Protein AF-A0A0N0M7I4-F1 (afdb_monomer)

pLDDT: mean 93.53, std 8.29, range [45.69, 98.62]

Radius of gyration: 24.54 Å; Cα contacts (8 Å, |Δi|>4): 159; chains: 1; bounding box: 54×62×68 Å

Secondary structure (DSSP, 8-state):
--PPP--EEEPTTS-EEEPPHHHHHHHHHHHHHHHHHHHHH--SHHHHHHHHHHHHHHHHHTT-EEGGGS-SSS--EEEEETT--S-EEEEEESSTTT-EEEEEETTEEEEE-EEEEE--HHHHHHHHHHHHHHHHHHHHSPPPPPPP----

Sequence (152 aa):
MTGEFSGLARLADGSRVALTADEAKALWDACEASSAKLAADMPTEGDALRELGRAYERLRQLGWSDAIYCPKDGSEFDAIEAGSTGIHRCQYEGDWPNGRWWIADAGDLWPSRPILYRLDPEAEAARKQKMAEAIERFNASPPSPPQKDEGR

Nearest PDB structures (foldseek):
  3ntk-assembly2_B  TM=4.823E-01  e=2.563E-01  Drosophila melanogaster
  6pi7-assembly2_D  TM=4.891E-01  e=4.284E-01  Homo sapiens
  6kco-assembly4_H  TM=4.666E-01  e=7.160E-01  Drosophila melanogaster
  3mp8-assembly1_A  TM=4.929E-01  e=2.000E+00  Escherichia coli K-12
  4bhm-assembly1_D  TM=2.976E-01  e=9.882E+00  Pyricularia oryzae

Solvent-accessible surface area (backbone atoms only — not comparable to full-atom values): 8919 Å² total; per-residue (Å²): 136,92,73,84,46,65,49,71,46,74,48,97,89,68,50,77,46,77,40,50,47,67,57,29,40,53,55,49,52,50,52,51,50,50,53,52,45,50,47,68,78,32,75,42,73,70,47,45,51,50,54,51,48,52,52,52,53,53,41,39,76,73,62,38,42,57,32,90,73,48,61,65,82,52,51,69,30,41,28,34,35,87,95,56,95,60,82,39,48,26,29,27,49,67,58,87,92,78,40,48,39,34,31,61,55,98,92,45,78,41,86,50,69,54,60,30,24,32,63,51,74,66,59,44,51,52,51,51,51,55,49,52,55,50,52,52,51,41,70,77,56,63,78,78,76,82,78,78,81,85,84,126

Mean predicted aligned error: 6.85 Å

Structure (mmCIF, N/CA/C/O backbone):
data_AF-A0A0N0M7I4-F1
#
_entry.id   AF-A0A0N0M7I4-F1
#
loop_
_atom_site.group_PDB
_atom_site.id
_atom_site.type_symbol
_atom_site.label_atom_id
_atom_site.label_alt_id
_atom_site.label_comp_id
_atom_site.label_asym_id
_atom_site.label_entity_id
_atom_site.label_seq_id
_atom_site.pdbx_PDB_ins_code
_atom_site.Cartn_x
_atom_site.Cartn_y
_atom_site.Cartn_z
_atom_site.occupancy
_atom_site.B_iso_or_equiv
_atom_site.auth_seq_id
_atom_site.auth_comp_id
_atom_site.auth_asym_id
_atom_site.auth_atom_id
_atom_site.pdbx_PDB_model_num
ATOM 1 N N . MET A 1 1 ? -17.170 -0.794 32.912 1.00 45.69 1 MET A N 1
ATOM 2 C CA . MET A 1 1 ? -16.347 0.389 33.239 1.00 45.69 1 MET A CA 1
ATOM 3 C C . MET A 1 1 ? -17.242 1.610 33.119 1.00 45.69 1 MET A C 1
ATOM 5 O O . MET A 1 1 ? -17.801 1.805 32.053 1.00 45.69 1 MET A O 1
ATOM 9 N N . THR A 1 2 ? -17.448 2.371 34.191 1.00 53.41 2 THR A N 1
ATOM 10 C CA . THR A 1 2 ? -18.245 3.615 34.199 1.00 53.41 2 THR A CA 1
ATOM 11 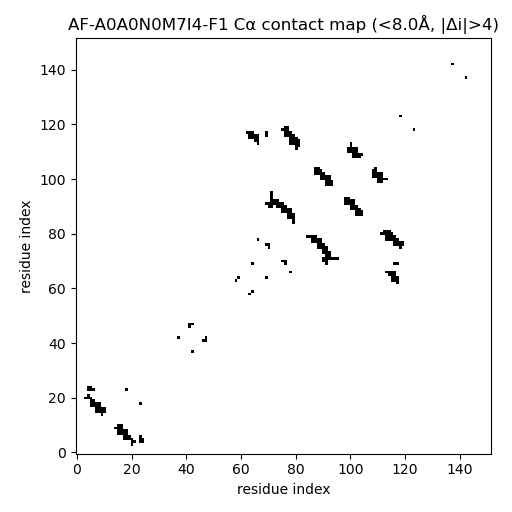C C . THR A 1 2 ? -17.307 4.812 34.347 1.00 53.41 2 THR A C 1
ATOM 13 O O . THR A 1 2 ? -17.339 5.512 35.356 1.00 53.41 2 THR A O 1
ATOM 16 N N . GLY A 1 3 ? -16.386 4.968 33.394 1.00 70.25 3 GLY A N 1
ATOM 17 C CA . GLY A 1 3 ? -15.606 6.198 33.262 1.00 70.25 3 GLY A CA 1
ATOM 18 C C . GLY A 1 3 ? -16.416 7.231 32.484 1.00 70.25 3 GLY A C 1
ATOM 19 O O . GLY A 1 3 ? -17.171 6.864 31.585 1.00 70.25 3 GLY A O 1
ATOM 20 N N . GLU A 1 4 ? -16.289 8.504 32.841 1.00 87.88 4 GLU A N 1
ATOM 21 C CA . GLU A 1 4 ? -16.883 9.610 32.089 1.00 87.88 4 GLU A CA 1
ATOM 22 C C . GLU A 1 4 ? -16.133 9.771 30.753 1.00 87.88 4 GLU A C 1
ATOM 24 O O . GLU A 1 4 ? -14.902 9.863 30.734 1.00 87.88 4 GLU A O 1
ATOM 29 N N . PHE A 1 5 ? -16.851 9.738 29.625 1.00 89.69 5 PHE A N 1
ATOM 30 C CA . PHE A 1 5 ? -16.245 9.899 28.301 1.00 89.69 5 PHE A CA 1
ATOM 31 C C . PHE A 1 5 ? -15.775 11.345 28.121 1.00 89.69 5 PHE A C 1
ATOM 33 O O . PHE A 1 5 ? -16.522 12.284 28.377 1.00 89.69 5 PHE A O 1
ATOM 40 N N . SER A 1 6 ? -14.536 11.532 27.675 1.00 93.94 6 SER A N 1
ATOM 41 C CA . SER A 1 6 ? -13.961 12.856 27.427 1.00 93.94 6 SER A CA 1
ATOM 42 C C . SER A 1 6 ? -12.918 12.798 26.313 1.00 93.94 6 SER A C 1
ATOM 44 O O . SER A 1 6 ? -12.349 11.742 26.030 1.00 93.94 6 SER A O 1
ATOM 46 N N . GLY A 1 7 ? -12.672 13.931 25.655 1.00 93.19 7 GLY A N 1
ATOM 47 C CA . GLY A 1 7 ? -11.694 14.023 24.576 1.00 93.19 7 GLY A CA 1
ATOM 48 C C . GLY A 1 7 ? -11.546 15.437 24.024 1.00 93.19 7 GLY A C 1
ATOM 49 O O . GLY A 1 7 ? -12.248 16.361 24.434 1.00 93.19 7 GLY A O 1
ATOM 50 N N . LEU A 1 8 ? -10.614 15.605 23.087 1.00 95.75 8 LEU A N 1
ATOM 51 C CA . LEU A 1 8 ? -10.391 16.855 22.362 1.00 95.75 8 LEU A CA 1
ATOM 52 C C . LEU A 1 8 ? -10.513 16.592 20.860 1.00 95.75 8 LEU A C 1
ATOM 54 O O . LEU A 1 8 ? -9.890 15.663 20.349 1.00 95.75 8 LEU A O 1
ATOM 58 N N . ALA A 1 9 ? -11.239 17.447 20.149 1.00 94.56 9 ALA A N 1
ATOM 59 C CA . ALA A 1 9 ? -11.210 17.505 18.694 1.00 94.56 9 ALA A CA 1
ATOM 60 C C . ALA A 1 9 ? -10.235 18.591 18.234 1.00 94.56 9 ALA A C 1
ATOM 62 O O . ALA A 1 9 ? -10.161 19.667 18.830 1.00 94.56 9 ALA A O 1
ATOM 63 N N . ARG A 1 10 ? -9.492 18.318 17.157 1.00 95.69 10 ARG A N 1
ATOM 64 C CA . ARG A 1 10 ? -8.692 19.327 16.454 1.00 95.69 10 ARG A CA 1
ATOM 65 C C . ARG A 1 10 ? -9.471 19.805 15.232 1.00 95.69 10 ARG A C 1
ATOM 67 O O . ARG A 1 10 ? -9.873 18.985 14.413 1.00 95.69 10 ARG A O 1
ATOM 74 N N . LEU A 1 11 ? -9.666 21.114 15.118 1.00 93.75 11 LEU A N 1
ATOM 75 C CA . LEU A 1 11 ? -10.337 21.736 13.980 1.00 93.75 11 LEU A CA 1
ATOM 76 C C . LEU A 1 11 ? -9.358 21.971 12.820 1.00 93.75 11 LEU A C 1
ATOM 78 O O . LEU A 1 11 ? -8.140 21.874 12.983 1.00 93.75 11 LEU A O 1
ATOM 82 N N . ALA A 1 12 ? -9.896 22.290 11.641 1.00 94.50 12 ALA A N 1
ATOM 83 C CA . ALA A 1 12 ? -9.108 22.508 10.425 1.00 94.50 12 ALA A CA 1
ATOM 84 C C . ALA A 1 12 ? -8.111 23.677 10.542 1.00 94.50 12 ALA A C 1
ATOM 86 O O . ALA A 1 12 ? -7.054 23.647 9.921 1.00 94.50 12 ALA A O 1
ATOM 87 N N . ASP A 1 13 ? -8.412 24.676 11.375 1.00 94.94 13 ASP A N 1
ATOM 88 C CA . ASP A 1 13 ? -7.517 25.800 11.684 1.00 94.94 13 ASP A CA 1
ATOM 89 C C . ASP A 1 13 ? -6.407 25.441 12.695 1.00 94.94 13 ASP A C 1
ATOM 91 O O . ASP A 1 13 ? -5.600 26.286 13.081 1.00 94.94 13 ASP A O 1
ATOM 95 N N . GLY A 1 14 ? -6.359 24.182 13.141 1.00 94.19 14 GLY A N 1
ATOM 96 C CA . GLY A 1 14 ? -5.381 23.665 14.089 1.00 94.19 14 GLY A CA 1
ATOM 97 C C . GLY A 1 14 ? -5.739 23.880 15.561 1.00 94.19 14 GLY A C 1
ATOM 98 O O .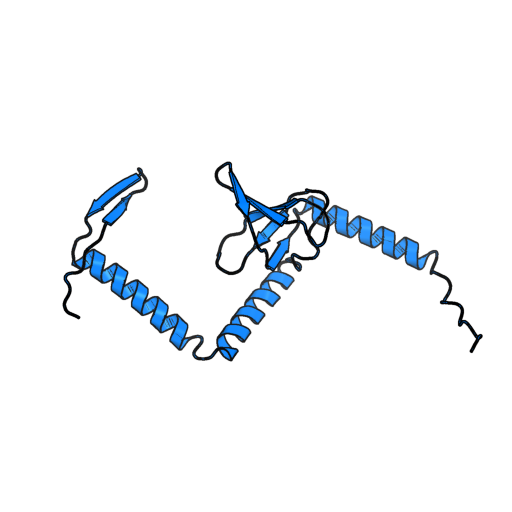 GLY A 1 14 ? -5.053 23.301 16.416 1.00 94.19 14 GLY A O 1
ATOM 99 N N . SER A 1 15 ? -6.798 24.639 15.865 1.00 96.06 15 SER A N 1
ATOM 100 C CA . SER A 1 15 ? -7.302 24.833 17.228 1.00 96.06 15 SER A CA 1
ATOM 101 C C . SER A 1 15 ? -7.873 23.534 17.811 1.00 96.06 15 SER A C 1
ATOM 103 O O . SER A 1 15 ? -8.155 22.571 17.092 1.00 96.06 15 SER A O 1
ATOM 105 N N . ARG A 1 16 ? -7.992 23.468 19.144 1.00 96.75 16 ARG A N 1
ATOM 106 C CA . ARG A 1 16 ? -8.543 22.307 19.859 1.00 96.75 16 ARG A CA 1
ATOM 107 C C . ARG A 1 16 ? -9.782 22.707 20.644 1.00 96.75 16 ARG A C 1
ATOM 109 O O . ARG A 1 16 ? -9.747 23.701 21.364 1.00 96.75 16 ARG A O 1
ATOM 116 N N . VAL A 1 17 ? -10.827 21.894 20.555 1.00 96.50 17 VAL A N 1
ATOM 117 C CA . VAL A 1 17 ? -12.073 22.057 21.312 1.00 96.50 17 VAL A CA 1
ATOM 118 C C . VAL A 1 17 ? -12.331 20.818 22.159 1.00 96.50 17 VAL A C 1
ATOM 120 O O . VAL A 1 17 ? -12.031 19.700 21.737 1.00 96.50 17 VAL A O 1
ATOM 123 N N . ALA A 1 18 ? -12.840 21.015 23.375 1.00 96.69 18 ALA A N 1
ATOM 124 C CA . ALA A 1 18 ? -13.252 19.907 24.225 1.00 96.69 18 ALA A CA 1
ATOM 125 C C . ALA A 1 18 ? -14.525 19.272 23.670 1.00 96.69 18 ALA A C 1
ATOM 127 O O . ALA A 1 18 ? -15.464 19.983 23.318 1.00 96.69 18 ALA A O 1
ATOM 128 N N . LEU A 1 19 ? -14.532 17.945 23.602 1.00 96.06 19 LEU A N 1
ATOM 129 C CA . LEU A 1 19 ? -15.728 17.182 23.282 1.00 96.06 19 LEU A CA 1
ATOM 130 C C . LEU A 1 19 ? -16.628 17.120 24.510 1.00 96.06 19 LEU A C 1
ATOM 132 O O . LEU A 1 19 ? -16.155 16.933 25.635 1.00 96.06 19 LEU A O 1
ATOM 136 N N . THR A 1 20 ? -17.929 17.227 24.281 1.00 95.31 20 THR A N 1
ATOM 137 C CA . THR A 1 20 ? -18.925 16.843 25.280 1.00 95.31 20 THR A CA 1
ATOM 138 C C . THR A 1 20 ? -18.838 15.340 25.565 1.00 95.31 20 THR A C 1
ATOM 140 O O . THR A 1 20 ? -18.316 14.565 24.757 1.00 95.31 20 THR A O 1
ATOM 143 N N . ALA A 1 21 ? -19.369 14.908 26.712 1.00 94.62 21 ALA A N 1
ATOM 144 C CA . ALA A 1 21 ? -19.400 13.488 27.060 1.00 94.62 21 ALA A CA 1
ATOM 145 C C . ALA A 1 21 ? -20.153 12.652 26.010 1.00 94.62 21 ALA A C 1
ATOM 147 O O . ALA A 1 21 ? -19.708 11.556 25.668 1.00 94.62 21 ALA A O 1
ATOM 148 N N . ASP A 1 22 ? -21.236 13.193 25.444 1.00 95.12 22 ASP A N 1
ATOM 149 C CA . ASP A 1 22 ? -22.024 12.523 24.408 1.00 95.12 22 ASP A CA 1
ATOM 150 C C . ASP A 1 22 ? -21.254 12.404 23.084 1.00 95.12 22 ASP A C 1
ATOM 152 O O . ASP A 1 22 ? -21.263 11.340 22.468 1.00 95.12 22 ASP A O 1
ATOM 156 N N . GLU A 1 23 ? -20.527 13.444 22.660 1.00 96.12 23 GLU A N 1
ATOM 157 C CA . GLU A 1 23 ? -19.684 13.390 21.453 1.00 96.12 23 GLU A CA 1
ATOM 158 C C . GLU A 1 23 ? -18.513 12.417 21.620 1.00 96.12 23 GLU A C 1
ATOM 160 O O . GLU A 1 23 ? -18.236 11.610 20.730 1.00 96.12 23 GLU A O 1
ATOM 165 N N . ALA A 1 24 ? -17.839 12.460 22.772 1.00 95.88 24 ALA A N 1
ATOM 166 C CA . ALA A 1 24 ? -16.756 11.537 23.086 1.00 95.88 24 ALA A CA 1
ATOM 167 C C . ALA A 1 24 ? -17.260 10.085 23.125 1.00 95.88 24 ALA A C 1
ATOM 169 O O . ALA A 1 24 ? -16.611 9.190 22.579 1.00 95.88 24 ALA A O 1
ATOM 170 N N . LYS A 1 25 ? -18.446 9.856 23.704 1.00 95.44 25 LYS A N 1
ATOM 171 C CA . LYS A 1 25 ? -19.096 8.546 23.698 1.00 95.44 25 LYS A CA 1
ATOM 172 C C . LYS A 1 25 ? -19.456 8.103 22.280 1.00 95.44 25 LYS A C 1
ATOM 174 O O . LYS A 1 25 ? -19.185 6.961 21.930 1.00 95.44 25 LYS A O 1
ATOM 179 N N . ALA A 1 26 ? -20.033 8.978 21.459 1.00 96.25 26 ALA A N 1
ATOM 180 C CA . ALA A 1 26 ? -20.421 8.637 20.093 1.00 96.25 26 ALA A CA 1
ATOM 181 C C . ALA A 1 26 ? -19.214 8.222 19.234 1.00 96.25 26 ALA A C 1
ATOM 183 O O . ALA A 1 26 ? -19.295 7.248 18.486 1.00 96.25 26 ALA A O 1
ATOM 184 N N . LEU A 1 27 ? -18.075 8.912 19.374 1.00 95.81 27 LEU A N 1
ATOM 185 C CA . LEU A 1 27 ? -16.827 8.523 18.709 1.00 95.81 27 LEU A CA 1
ATOM 186 C C . LEU A 1 27 ? -16.313 7.169 19.206 1.00 95.81 27 LEU A C 1
ATOM 188 O O . LEU A 1 27 ? -15.897 6.338 18.400 1.00 95.81 27 LEU A O 1
ATOM 192 N N . TRP A 1 28 ? -16.365 6.933 20.518 1.00 95.38 28 TRP A N 1
ATOM 193 C CA . TRP A 1 28 ? -15.972 5.651 21.094 1.00 95.38 28 TRP A CA 1
ATOM 194 C C . TRP A 1 28 ? -16.847 4.501 20.584 1.00 95.38 28 TRP A C 1
ATOM 196 O O . TRP A 1 28 ? -16.327 3.497 20.102 1.00 95.38 28 TRP A O 1
ATOM 206 N N . ASP A 1 29 ? -18.169 4.672 20.613 1.00 97.00 29 ASP A N 1
ATOM 207 C CA . ASP A 1 29 ? -19.124 3.682 20.114 1.00 97.00 29 ASP A CA 1
ATOM 208 C C . ASP A 1 29 ? -18.888 3.376 18.623 1.00 97.00 29 ASP A C 1
ATOM 210 O O . ASP A 1 29 ? -19.005 2.225 18.205 1.00 97.00 29 ASP A O 1
ATOM 214 N N . ALA A 1 30 ? -18.508 4.374 17.814 1.00 97.31 30 ALA A N 1
ATOM 215 C CA . ALA A 1 30 ? -18.163 4.172 16.407 1.00 97.31 30 ALA A CA 1
ATOM 216 C C . ALA A 1 30 ? -16.875 3.345 16.223 1.00 97.31 30 ALA A C 1
ATOM 218 O O . ALA A 1 30 ? -16.823 2.476 15.348 1.00 97.31 30 ALA A O 1
ATOM 219 N N . CYS A 1 31 ? -15.853 3.570 17.054 1.00 96.56 31 CYS A N 1
ATOM 220 C CA . CYS A 1 31 ? -14.633 2.757 17.066 1.00 96.56 31 CYS A CA 1
ATOM 221 C C . CYS A 1 31 ? -14.924 1.300 17.456 1.00 96.56 31 CYS A C 1
ATOM 223 O O . CYS A 1 31 ? -14.453 0.374 16.787 1.00 96.56 31 CYS A O 1
ATOM 225 N N . GLU A 1 32 ? -15.741 1.092 18.491 1.00 97.81 32 GLU A N 1
ATOM 226 C CA . GLU A 1 32 ? -16.171 -0.239 18.931 1.00 97.81 32 GLU A CA 1
ATOM 227 C C . GLU A 1 32 ? -16.992 -0.942 17.843 1.00 97.81 32 GLU A C 1
ATOM 229 O O . GLU A 1 32 ? -16.740 -2.104 17.527 1.00 97.81 32 GLU A O 1
ATOM 234 N N . ALA A 1 33 ? -17.924 -0.232 17.201 1.00 98.12 33 ALA A N 1
ATOM 235 C CA . ALA A 1 33 ? -18.721 -0.769 16.102 1.00 98.12 33 ALA A CA 1
ATOM 236 C C . ALA A 1 33 ? -17.858 -1.158 14.889 1.00 98.12 33 ALA A C 1
ATOM 238 O O . ALA A 1 33 ? -18.075 -2.216 14.299 1.00 98.12 33 ALA A O 1
ATOM 239 N N . SER A 1 34 ? -16.859 -0.342 14.533 1.00 96.94 34 SER A N 1
ATOM 240 C CA . SER A 1 34 ? -15.898 -0.656 13.466 1.00 96.94 34 SER A CA 1
ATOM 241 C C . SER A 1 34 ? -15.085 -1.914 13.793 1.00 96.94 34 SER A C 1
ATOM 243 O O . SER A 1 34 ? -14.957 -2.817 12.965 1.00 96.94 34 SER A O 1
ATOM 245 N N . SER A 1 35 ? -14.613 -2.023 15.036 1.00 97.19 35 SER A N 1
ATOM 246 C CA . SER A 1 35 ? -13.838 -3.175 15.510 1.00 97.19 35 SER A CA 1
ATOM 247 C C . SER A 1 35 ? -14.680 -4.455 15.536 1.00 97.19 35 SER A C 1
ATOM 249 O O . SER A 1 35 ? -14.246 -5.498 15.046 1.00 97.19 35 SER A O 1
ATOM 251 N N . ALA A 1 36 ? -15.920 -4.371 16.028 1.00 98.12 36 ALA A N 1
ATOM 252 C CA . ALA A 1 36 ? -16.875 -5.474 16.013 1.00 98.12 36 ALA A CA 1
ATOM 253 C C . ALA A 1 36 ? -17.225 -5.908 14.583 1.00 98.12 36 ALA A C 1
ATOM 255 O O . ALA A 1 36 ? -17.324 -7.104 14.308 1.00 98.12 36 ALA A O 1
ATOM 256 N N . LYS A 1 37 ? -17.366 -4.952 13.656 1.00 97.81 37 LYS A N 1
ATOM 257 C CA . LYS A 1 37 ? -17.602 -5.246 12.242 1.00 97.81 37 LYS A CA 1
ATOM 258 C C . LYS A 1 37 ? -16.430 -5.999 11.616 1.00 97.81 37 LYS A C 1
ATOM 260 O O . LYS A 1 37 ? -16.670 -7.007 10.962 1.00 97.81 37 LYS A O 1
ATOM 265 N N . LEU A 1 38 ? -15.189 -5.565 11.841 1.00 95.94 38 LEU A N 1
ATOM 266 C CA . LEU A 1 38 ? -14.007 -6.275 11.336 1.00 95.94 38 LEU A CA 1
ATOM 267 C C . LEU A 1 38 ? -13.949 -7.717 11.856 1.00 95.94 38 LEU A C 1
ATOM 269 O O . LEU A 1 38 ? -13.720 -8.635 11.073 1.00 95.94 38 LEU A O 1
ATOM 273 N N . ALA A 1 39 ? -14.219 -7.921 13.149 1.00 97.56 39 ALA A N 1
ATOM 274 C CA . ALA A 1 39 ? -14.254 -9.252 13.751 1.00 97.56 39 ALA A CA 1
ATOM 275 C C . ALA A 1 39 ? -15.388 -10.135 13.192 1.00 97.56 39 ALA A C 1
ATOM 277 O O . ALA A 1 39 ? -15.226 -11.347 13.084 1.00 97.56 39 ALA A O 1
ATOM 278 N N . ALA A 1 40 ? -16.531 -9.545 12.831 1.00 98.06 40 ALA A N 1
ATOM 279 C CA . ALA A 1 40 ? -17.646 -10.265 12.219 1.00 98.06 40 ALA A CA 1
ATOM 280 C C . ALA A 1 40 ? -17.405 -10.591 10.733 1.00 98.06 40 ALA A C 1
ATOM 282 O O . ALA A 1 40 ? -17.747 -11.686 10.291 1.00 98.06 40 ALA A O 1
ATOM 283 N N . ASP A 1 41 ? -16.821 -9.661 9.971 1.00 97.25 41 ASP A N 1
ATOM 284 C CA . ASP A 1 41 ? -16.540 -9.828 8.540 1.00 97.25 41 ASP A CA 1
ATOM 285 C C . ASP A 1 41 ? -15.364 -10.792 8.295 1.00 97.25 41 ASP A C 1
ATOM 287 O O . ASP A 1 41 ? -15.365 -11.535 7.313 1.00 97.25 41 ASP A O 1
ATOM 291 N N . MET A 1 42 ? -14.362 -10.796 9.184 1.00 98.00 42 MET A N 1
ATOM 292 C CA . MET A 1 42 ? -13.160 -11.636 9.096 1.00 98.00 42 MET A CA 1
ATOM 293 C C . MET A 1 42 ? -12.890 -12.357 10.434 1.00 98.00 42 MET A C 1
ATOM 295 O O . MET A 1 42 ? -11.948 -11.999 11.144 1.00 98.00 42 MET A O 1
ATOM 299 N N . PRO A 1 43 ? -13.690 -13.381 10.804 1.00 98.00 43 PRO A N 1
ATOM 300 C CA . PRO A 1 43 ? -13.606 -14.023 12.124 1.00 98.00 43 PRO A CA 1
ATOM 301 C C . PRO A 1 43 ? -12.327 -14.826 12.359 1.00 98.00 43 PRO A C 1
ATOM 303 O O . PRO A 1 43 ? -11.957 -15.091 13.503 1.00 98.00 43 PRO A O 1
ATOM 306 N N . THR A 1 44 ? -11.674 -15.264 11.282 1.00 98.31 44 THR A N 1
ATOM 307 C CA . THR A 1 44 ? -10.459 -16.078 11.336 1.00 98.31 44 THR A CA 1
ATOM 308 C C . THR A 1 44 ? -9.330 -15.444 10.536 1.00 98.31 44 THR A C 1
ATOM 310 O O . THR A 1 44 ? -9.553 -14.669 9.604 1.00 98.31 44 THR A O 1
ATOM 313 N N . GLU A 1 45 ? -8.096 -15.850 10.841 1.00 98.38 45 GLU A N 1
ATOM 314 C CA . GLU A 1 45 ? -6.914 -15.474 10.056 1.00 98.38 45 GLU A CA 1
ATOM 315 C C . GLU A 1 45 ? -7.080 -15.837 8.571 1.00 98.38 45 GLU A C 1
ATOM 317 O O . 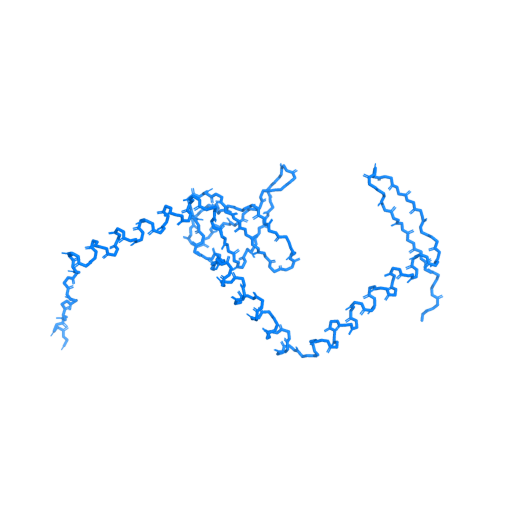GLU A 1 45 ? -6.706 -15.064 7.691 1.00 98.38 45 GLU A O 1
ATOM 322 N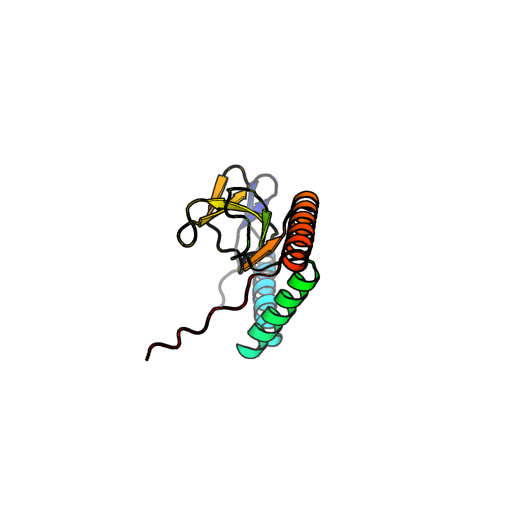 N . GLY A 1 46 ? -7.697 -16.987 8.274 1.00 98.62 46 GLY A N 1
ATOM 323 C CA . GLY A 1 46 ? -7.948 -17.426 6.902 1.00 98.62 46 GLY A CA 1
ATOM 324 C C . GLY A 1 46 ? -8.922 -16.524 6.139 1.00 98.62 46 GLY A C 1
ATOM 325 O O . GLY A 1 46 ? -8.760 -16.333 4.933 1.00 98.62 46 GLY A O 1
ATOM 326 N N . ASP A 1 47 ? -9.909 -15.944 6.822 1.00 98.44 47 ASP A N 1
ATOM 327 C CA . ASP A 1 47 ? -10.852 -15.004 6.211 1.00 98.44 47 ASP A CA 1
ATOM 328 C C . ASP A 1 47 ? -10.184 -13.661 5.919 1.00 98.44 47 ASP A C 1
ATOM 330 O O . ASP A 1 47 ? -10.308 -13.150 4.804 1.00 98.44 47 ASP A O 1
ATOM 334 N N . ALA A 1 48 ? -9.371 -13.161 6.854 1.00 97.69 48 ALA A N 1
ATOM 335 C CA . ALA A 1 48 ? -8.568 -11.960 6.643 1.00 97.69 48 ALA A CA 1
ATOM 336 C C . ALA A 1 48 ? -7.579 -12.119 5.474 1.00 97.69 48 ALA A C 1
ATOM 338 O O . ALA A 1 48 ? -7.487 -11.248 4.607 1.00 97.69 48 ALA A O 1
ATOM 339 N N . LEU A 1 49 ? -6.879 -13.258 5.393 1.00 98.00 49 LEU A N 1
ATOM 340 C CA . LEU A 1 49 ? -5.965 -13.553 4.283 1.00 98.00 49 LEU A CA 1
ATOM 341 C C . LEU A 1 49 ? -6.691 -13.635 2.935 1.00 98.00 49 LEU A C 1
ATOM 343 O O . LEU A 1 49 ? -6.140 -13.221 1.914 1.00 98.00 49 LEU A O 1
ATOM 347 N N . ARG A 1 50 ? -7.928 -14.143 2.909 1.00 98.25 50 ARG A N 1
ATOM 348 C CA . ARG A 1 50 ? -8.727 -14.215 1.680 1.00 98.25 50 ARG A CA 1
ATOM 349 C C . ARG A 1 50 ? -9.135 -12.831 1.188 1.00 98.25 50 ARG A C 1
ATOM 351 O O . ARG A 1 50 ? -9.044 -12.581 -0.013 1.00 98.25 50 ARG A O 1
ATOM 358 N N . GLU A 1 51 ? -9.557 -11.945 2.085 1.00 97.00 51 GLU A N 1
ATOM 359 C CA . GLU A 1 51 ? -9.891 -10.562 1.728 1.00 97.00 51 GLU A CA 1
ATOM 360 C C . GLU A 1 51 ? -8.650 -9.778 1.285 1.00 97.00 51 GLU A C 1
ATOM 362 O O . GLU A 1 51 ? -8.681 -9.123 0.240 1.00 97.00 51 GLU A O 1
ATOM 367 N N . LEU A 1 52 ? -7.518 -9.944 1.981 1.00 96.25 52 LEU A N 1
ATOM 368 C CA . LEU A 1 52 ? -6.236 -9.382 1.550 1.00 96.25 52 LEU A CA 1
ATOM 369 C C . LEU A 1 52 ? -5.852 -9.870 0.146 1.00 96.25 52 LEU A C 1
ATOM 371 O O . LEU A 1 52 ? -5.509 -9.060 -0.713 1.00 96.25 52 LEU A O 1
ATOM 375 N N . GLY A 1 53 ? -5.956 -11.177 -0.114 1.00 97.62 53 GLY A N 1
ATOM 376 C CA . GLY A 1 53 ? -5.667 -11.765 -1.423 1.00 97.62 53 GLY A CA 1
ATOM 377 C C . GLY A 1 53 ? -6.584 -11.235 -2.528 1.00 97.62 53 GLY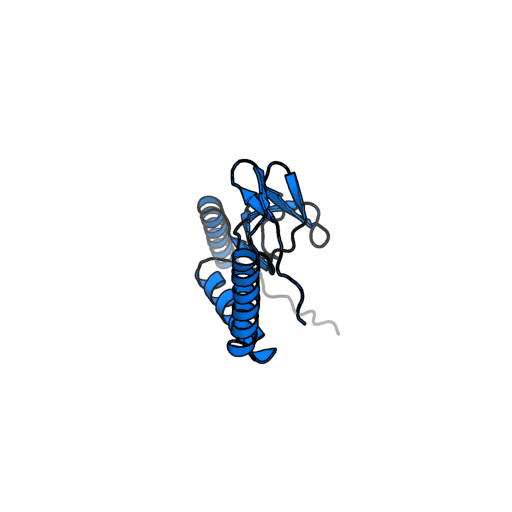 A C 1
ATOM 378 O O . GLY A 1 53 ? -6.109 -10.878 -3.603 1.00 97.62 53 GLY A O 1
ATOM 379 N N . ARG A 1 54 ? -7.892 -11.106 -2.266 1.00 98.25 54 ARG A N 1
ATOM 380 C CA . ARG A 1 54 ? -8.859 -10.526 -3.218 1.00 98.25 54 ARG A CA 1
ATOM 381 C C . ARG A 1 54 ? -8.527 -9.077 -3.558 1.00 98.25 54 ARG A C 1
ATOM 383 O O . ARG A 1 54 ? -8.543 -8.712 -4.734 1.00 98.25 54 ARG A O 1
ATOM 390 N N . ALA A 1 55 ? -8.225 -8.263 -2.549 1.00 96.62 55 ALA A N 1
ATOM 391 C CA . ALA A 1 55 ? -7.843 -6.869 -2.742 1.00 96.62 55 ALA A CA 1
ATOM 392 C C . ALA A 1 55 ? -6.531 -6.756 -3.532 1.00 96.62 55 ALA A C 1
ATOM 394 O O . ALA A 1 55 ? -6.457 -6.006 -4.505 1.00 96.62 55 ALA A O 1
ATOM 395 N N . TYR A 1 56 ? -5.527 -7.550 -3.159 1.00 97.44 56 TYR A N 1
ATOM 396 C CA . TYR A 1 56 ? -4.233 -7.612 -3.830 1.00 97.44 56 TYR A CA 1
ATOM 397 C C . TYR A 1 56 ? -4.376 -8.000 -5.315 1.00 97.44 56 TYR A C 1
ATOM 399 O O . TYR A 1 56 ? -3.880 -7.290 -6.190 1.00 97.44 56 TYR A O 1
ATOM 407 N N . GLU A 1 57 ? -5.141 -9.048 -5.635 1.00 98.19 57 GLU A N 1
ATOM 408 C CA . GLU A 1 57 ? -5.406 -9.440 -7.027 1.00 98.19 57 GLU A CA 1
ATOM 409 C C . GLU A 1 57 ? -6.186 -8.371 -7.795 1.00 98.19 57 GLU A C 1
ATOM 411 O O . GLU A 1 57 ? -5.895 -8.082 -8.961 1.00 98.19 57 GLU A O 1
ATOM 416 N N . ARG A 1 58 ? -7.159 -7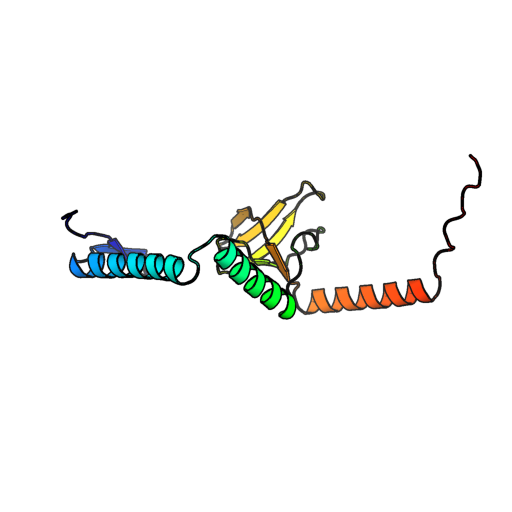.723 -7.144 1.00 98.06 58 ARG A N 1
ATOM 417 C CA . ARG A 1 58 ? -7.897 -6.624 -7.769 1.00 98.06 58 ARG A CA 1
ATOM 418 C C . ARG A 1 58 ? -6.975 -5.457 -8.115 1.00 98.06 58 ARG A C 1
ATOM 420 O O . ARG A 1 58 ? -7.116 -4.883 -9.192 1.00 98.06 58 ARG A O 1
ATOM 427 N N . LEU A 1 59 ? -6.022 -5.125 -7.247 1.00 97.44 59 LEU A N 1
ATOM 428 C CA . LEU A 1 59 ? -5.014 -4.101 -7.514 1.00 97.44 59 LEU A CA 1
ATOM 429 C C . LEU A 1 59 ? -4.118 -4.507 -8.689 1.00 97.44 59 LEU A C 1
ATOM 431 O O . LEU A 1 59 ? -3.910 -3.702 -9.596 1.00 97.44 59 LEU A O 1
ATOM 435 N N . ARG A 1 60 ? -3.675 -5.766 -8.773 1.00 97.38 60 ARG A N 1
ATOM 436 C CA . ARG A 1 60 ? -2.910 -6.245 -9.940 1.00 97.38 60 ARG A CA 1
ATOM 437 C C . ARG A 1 60 ? -3.670 -6.073 -11.255 1.00 97.38 60 ARG A C 1
ATOM 439 O O . ARG A 1 60 ? -3.116 -5.574 -12.232 1.00 97.38 60 ARG A O 1
ATOM 446 N N . GLN A 1 61 ? -4.965 -6.389 -11.274 1.00 97.44 61 GLN A N 1
ATOM 447 C CA . GLN A 1 61 ? -5.828 -6.157 -12.445 1.00 97.44 61 GLN A CA 1
ATOM 448 C C . GLN A 1 61 ? -5.974 -4.672 -12.807 1.00 97.44 61 GLN A C 1
ATOM 450 O O . GLN A 1 61 ? -6.227 -4.340 -13.963 1.00 97.44 61 GLN A O 1
ATOM 455 N N . LEU A 1 62 ? -5.819 -3.777 -11.830 1.00 95.88 62 LEU A N 1
ATOM 456 C CA . LEU A 1 62 ? -5.817 -2.325 -12.014 1.00 95.88 62 LEU A CA 1
ATOM 457 C C . LEU A 1 62 ? -4.438 -1.769 -12.418 1.00 95.88 62 LEU A C 1
ATOM 459 O O . LEU A 1 62 ? -4.257 -0.552 -12.451 1.00 95.88 62 LEU A O 1
ATOM 463 N N . GLY A 1 63 ? -3.475 -2.637 -12.741 1.00 95.38 63 GLY A N 1
ATOM 464 C CA . GLY A 1 63 ? -2.159 -2.254 -13.254 1.00 95.38 63 GLY A CA 1
ATOM 465 C C . GLY A 1 63 ? -1.068 -2.121 -12.193 1.00 95.38 63 GLY A C 1
ATOM 466 O O . GLY A 1 63 ? 0.009 -1.618 -12.504 1.00 95.38 63 GLY A O 1
ATOM 467 N N . TRP A 1 64 ? -1.318 -2.562 -10.961 1.00 98.00 64 TRP A N 1
ATOM 468 C CA . TRP A 1 64 ? -0.290 -2.618 -9.923 1.00 98.00 64 TRP A CA 1
ATOM 469 C C . TRP A 1 64 ? 0.607 -3.852 -10.087 1.00 98.00 64 TRP A C 1
ATOM 471 O O . TRP A 1 64 ? 0.170 -4.904 -10.551 1.00 98.00 64 TRP A O 1
ATOM 481 N N . SER A 1 65 ? 1.874 -3.727 -9.707 1.00 97.62 65 SER A N 1
ATOM 482 C CA . SER A 1 65 ? 2.899 -4.773 -9.815 1.00 97.62 65 SER A CA 1
ATOM 483 C C . SER A 1 65 ? 3.660 -4.931 -8.501 1.00 97.62 65 SER A C 1
ATOM 485 O O . SER A 1 65 ? 3.661 -4.020 -7.679 1.00 97.62 65 SER A O 1
ATOM 487 N N . ASP A 1 66 ? 4.316 -6.072 -8.286 1.00 97.69 66 ASP A N 1
ATOM 488 C CA . ASP A 1 66 ? 5.063 -6.329 -7.048 1.00 97.69 66 ASP A CA 1
ATOM 489 C C . ASP A 1 66 ? 6.181 -5.312 -6.828 1.00 97.69 66 ASP A C 1
ATOM 491 O O . ASP A 1 66 ? 7.023 -5.114 -7.704 1.00 97.69 66 ASP A O 1
ATOM 495 N N . ALA A 1 67 ? 6.220 -4.692 -5.644 1.00 97.12 67 ALA A N 1
ATOM 496 C CA . ALA A 1 67 ? 7.153 -3.602 -5.334 1.00 97.12 67 ALA A CA 1
ATOM 497 C C . ALA A 1 67 ? 8.636 -3.985 -5.500 1.00 97.12 67 ALA A C 1
ATOM 499 O O . ALA A 1 67 ? 9.475 -3.138 -5.812 1.00 97.12 67 ALA A O 1
ATOM 500 N N . ILE A 1 68 ? 8.965 -5.275 -5.378 1.00 96.81 68 ILE A N 1
ATOM 501 C CA . ILE A 1 68 ? 10.300 -5.804 -5.680 1.00 96.81 68 ILE A CA 1
ATOM 502 C C . ILE A 1 68 ? 10.774 -5.451 -7.100 1.00 96.81 68 ILE A C 1
ATOM 504 O O . ILE A 1 68 ? 11.965 -5.215 -7.298 1.00 96.81 68 ILE A O 1
ATOM 508 N N . TYR A 1 69 ? 9.864 -5.315 -8.066 1.00 96.00 69 TYR A N 1
ATOM 509 C CA . TYR A 1 69 ? 10.170 -4.985 -9.461 1.00 96.00 69 TYR A CA 1
ATOM 510 C C . TYR A 1 69 ? 10.087 -3.488 -9.787 1.00 96.00 69 TYR A C 1
ATOM 512 O O . TYR A 1 69 ? 10.203 -3.119 -10.955 1.00 96.00 69 TYR A O 1
ATOM 520 N N . CYS A 1 70 ? 9.920 -2.613 -8.787 1.00 96.81 70 CYS A N 1
ATOM 521 C CA . CYS A 1 70 ? 9.940 -1.168 -9.018 1.00 96.81 70 CYS A CA 1
ATOM 522 C C . CYS A 1 70 ? 11.284 -0.700 -9.623 1.00 96.81 70 CYS A C 1
ATOM 524 O O . CYS A 1 70 ? 12.294 -1.405 -9.479 1.00 96.81 70 CYS A O 1
ATOM 526 N N . PRO A 1 71 ? 11.337 0.486 -10.254 1.00 95.81 71 PRO A N 1
ATOM 527 C CA . PRO A 1 71 ? 12.594 1.109 -10.660 1.00 95.81 71 PRO A CA 1
ATOM 528 C C . PRO A 1 71 ? 13.593 1.175 -9.499 1.00 95.81 71 PRO A C 1
ATOM 530 O O . PRO A 1 71 ? 13.213 1.408 -8.349 1.00 95.81 71 PRO A O 1
ATOM 533 N N . LYS A 1 72 ? 14.866 0.912 -9.805 1.00 96.06 72 LYS A N 1
ATOM 534 C CA . LYS A 1 72 ? 15.995 0.934 -8.854 1.00 96.06 72 LYS A CA 1
ATOM 535 C C . LYS A 1 72 ? 17.022 2.013 -9.205 1.00 96.06 72 LYS A C 1
ATOM 537 O O . LYS A 1 72 ? 18.105 2.043 -8.643 1.00 96.06 72 LYS A O 1
ATOM 542 N N . ASP A 1 73 ? 16.683 2.867 -10.162 1.00 94.06 73 ASP A N 1
ATOM 543 C CA . ASP A 1 73 ? 17.517 3.943 -10.695 1.00 94.06 73 ASP A CA 1
ATOM 544 C C . ASP A 1 73 ? 17.212 5.305 -10.046 1.00 94.06 73 ASP A C 1
ATOM 546 O O . ASP A 1 73 ? 17.641 6.338 -10.550 1.00 94.06 73 ASP A O 1
ATOM 550 N N . GLY A 1 74 ? 16.463 5.311 -8.939 1.00 94.31 74 GLY A N 1
ATOM 551 C CA . GLY A 1 74 ? 16.001 6.525 -8.267 1.00 94.31 74 GLY A CA 1
ATOM 552 C C . GLY A 1 74 ? 14.756 7.157 -8.890 1.00 94.31 74 GLY A C 1
ATOM 553 O O . GLY A 1 74 ? 14.245 8.118 -8.328 1.00 94.31 74 GLY A O 1
ATOM 554 N N . SER A 1 75 ? 14.232 6.631 -10.004 1.00 95.25 75 SER A N 1
ATOM 555 C CA . SER A 1 75 ? 12.976 7.134 -10.567 1.00 95.25 75 SER A CA 1
ATOM 556 C C . SER A 1 75 ? 11.820 6.923 -9.595 1.00 95.25 75 SER A C 1
ATOM 558 O O . SER A 1 75 ? 11.695 5.865 -8.969 1.00 95.25 75 SER A O 1
ATOM 560 N N . GLU A 1 76 ? 10.943 7.916 -9.512 1.00 96.44 76 GLU A N 1
ATOM 561 C CA . GLU A 1 76 ? 9.764 7.842 -8.666 1.00 96.44 76 GLU A CA 1
ATOM 562 C C . GLU A 1 76 ? 8.622 7.026 -9.314 1.00 96.44 76 GLU A C 1
ATOM 564 O O . GLU A 1 76 ? 8.545 6.855 -10.534 1.00 96.44 76 GLU A O 1
ATOM 569 N N . PHE A 1 77 ? 7.713 6.524 -8.482 1.00 97.81 77 PHE A N 1
ATOM 570 C CA . PHE A 1 77 ? 6.540 5.736 -8.854 1.00 97.81 77 PHE A CA 1
ATOM 571 C C . PHE A 1 77 ? 5.446 5.834 -7.782 1.00 97.81 77 PHE A C 1
ATOM 573 O O . PHE A 1 77 ? 5.701 6.243 -6.650 1.00 97.81 77 PHE A O 1
ATOM 580 N N . ASP A 1 78 ? 4.224 5.424 -8.119 1.00 98.19 78 ASP A N 1
ATOM 581 C CA . ASP A 1 78 ? 3.159 5.238 -7.132 1.00 98.19 78 ASP A CA 1
ATOM 582 C C . ASP A 1 78 ? 3.401 3.956 -6.336 1.00 98.19 78 ASP A C 1
ATOM 584 O O . ASP A 1 78 ? 3.667 2.896 -6.909 1.00 98.19 78 ASP A O 1
ATOM 588 N N . ALA A 1 79 ? 3.232 4.024 -5.023 1.00 98.06 79 ALA A N 1
ATOM 589 C CA . ALA A 1 79 ? 3.357 2.896 -4.121 1.00 98.06 79 ALA A CA 1
ATOM 590 C C . ALA A 1 79 ? 2.166 2.801 -3.166 1.00 98.06 79 ALA A C 1
ATOM 592 O O . ALA A 1 79 ? 1.566 3.804 -2.779 1.00 98.06 79 ALA A O 1
ATOM 593 N N . ILE A 1 80 ? 1.853 1.574 -2.758 1.00 97.75 80 ILE A N 1
ATOM 594 C CA . ILE A 1 80 ? 0.934 1.292 -1.654 1.00 97.75 80 ILE A CA 1
ATOM 595 C C . ILE A 1 80 ? 1.626 0.390 -0.640 1.00 97.75 80 ILE A C 1
ATOM 597 O O . ILE A 1 80 ? 2.434 -0.474 -0.997 1.00 97.75 80 ILE A O 1
ATOM 601 N N . GLU A 1 81 ? 1.279 0.564 0.628 1.00 95.75 81 GLU A N 1
ATOM 602 C CA . GLU A 1 81 ? 1.846 -0.192 1.739 1.00 95.75 81 GLU A CA 1
ATOM 603 C C . GLU A 1 81 ? 0.751 -0.737 2.655 1.00 95.75 81 GLU A C 1
ATOM 605 O O . GLU A 1 81 ? -0.308 -0.132 2.836 1.00 95.75 81 GLU A O 1
ATOM 610 N N . ALA A 1 82 ? 1.009 -1.904 3.241 1.00 93.56 82 ALA A N 1
ATOM 611 C CA . ALA A 1 82 ? 0.114 -2.465 4.239 1.00 93.56 82 ALA A CA 1
ATOM 612 C C . ALA A 1 82 ? 0.108 -1.570 5.489 1.00 93.56 82 ALA A C 1
ATOM 614 O O . ALA A 1 82 ? 1.165 -1.231 6.016 1.00 93.56 82 ALA A O 1
ATOM 615 N N . GLY A 1 83 ? -1.085 -1.212 5.970 1.00 90.12 83 GLY A N 1
ATOM 616 C CA . GLY A 1 83 ? -1.260 -0.274 7.087 1.00 90.12 83 GLY A CA 1
ATOM 617 C C . GLY A 1 83 ? -1.556 1.166 6.661 1.00 90.12 83 GLY A C 1
ATOM 618 O O . GLY A 1 83 ? -1.851 1.993 7.519 1.00 90.12 83 GLY A O 1
ATOM 619 N N . SER A 1 84 ? -1.559 1.454 5.356 1.00 93.06 84 SER A N 1
ATOM 620 C CA . SER A 1 84 ? -2.001 2.730 4.793 1.00 93.06 84 SER A CA 1
ATOM 621 C C . SER A 1 84 ? -3.119 2.518 3.770 1.00 93.06 84 SER A C 1
ATOM 623 O O . SER A 1 84 ? -3.163 1.502 3.080 1.00 93.06 84 SER A O 1
ATOM 625 N N . THR A 1 85 ? -4.031 3.484 3.655 1.00 91.44 85 THR A N 1
ATOM 626 C CA . THR A 1 85 ? -5.070 3.510 2.606 1.00 91.44 85 THR A CA 1
ATOM 627 C C . THR A 1 85 ? -4.724 4.460 1.456 1.00 91.44 85 THR A C 1
ATOM 629 O O . THR A 1 85 ? -5.520 4.611 0.531 1.00 91.44 85 THR A O 1
ATOM 632 N N . GLY A 1 86 ? -3.577 5.144 1.530 1.00 94.75 86 GLY A N 1
ATOM 633 C CA . GLY A 1 86 ? -3.127 6.110 0.528 1.00 94.75 86 GLY A CA 1
ATOM 634 C C . GLY A 1 86 ? -2.358 5.475 -0.631 1.00 94.75 86 GLY A C 1
ATOM 635 O O . GLY A 1 86 ? -1.797 4.387 -0.501 1.00 94.75 86 GLY A O 1
ATOM 636 N N . ILE A 1 87 ? -2.323 6.192 -1.756 1.00 97.25 87 ILE A N 1
ATOM 637 C CA . ILE A 1 87 ? -1.358 5.988 -2.841 1.00 97.25 87 ILE A CA 1
ATOM 638 C C . ILE A 1 87 ? -0.282 7.052 -2.662 1.00 97.25 87 ILE A C 1
ATOM 640 O O . ILE A 1 87 ? -0.605 8.238 -2.608 1.00 97.25 87 ILE A O 1
ATOM 644 N N . HIS A 1 88 ? 0.972 6.624 -2.563 1.00 97.38 88 HIS A N 1
ATOM 645 C CA . HIS A 1 88 ? 2.085 7.480 -2.166 1.00 97.38 88 HIS A CA 1
ATOM 646 C C . HIS A 1 88 ? 3.115 7.600 -3.274 1.00 97.38 88 HIS A C 1
ATOM 648 O O . HIS A 1 88 ? 3.412 6.610 -3.945 1.00 97.38 88 HIS A O 1
ATOM 654 N N . ARG A 1 89 ? 3.713 8.784 -3.427 1.00 97.69 89 ARG A N 1
ATOM 655 C CA . ARG A 1 89 ? 4.847 8.956 -4.332 1.00 97.69 89 ARG A CA 1
ATOM 656 C C . ARG A 1 89 ? 6.105 8.409 -3.673 1.00 97.69 89 ARG A C 1
ATOM 658 O O . ARG A 1 89 ? 6.462 8.838 -2.580 1.00 97.69 89 ARG A O 1
ATOM 665 N N . CYS A 1 90 ? 6.750 7.443 -4.315 1.00 97.94 90 CYS A N 1
ATOM 666 C CA . CYS A 1 90 ? 7.847 6.682 -3.736 1.00 97.94 90 CYS A CA 1
ATOM 667 C C . CYS A 1 90 ? 9.016 6.539 -4.710 1.00 97.94 90 CYS A C 1
ATOM 669 O O . CYS A 1 90 ? 8.817 6.510 -5.918 1.00 97.94 90 CYS A O 1
ATOM 671 N N . GLN A 1 91 ? 10.228 6.395 -4.182 1.00 97.50 91 GLN A N 1
ATOM 672 C CA . GLN A 1 91 ? 11.432 6.056 -4.939 1.00 97.50 91 GLN A CA 1
ATOM 673 C C . GLN A 1 91 ? 12.256 4.993 -4.208 1.00 97.50 91 GLN A C 1
ATOM 675 O O . GLN A 1 91 ? 12.117 4.807 -2.996 1.00 97.50 91 GLN A O 1
ATOM 680 N N . TYR A 1 92 ? 13.135 4.309 -4.940 1.00 98.12 92 TYR A N 1
ATOM 681 C CA . TYR A 1 92 ? 14.130 3.405 -4.363 1.00 98.12 92 TYR A CA 1
ATOM 682 C C . TYR A 1 92 ? 15.510 4.059 -4.360 1.00 98.12 92 TYR A C 1
ATOM 684 O O . TYR A 1 92 ? 15.953 4.562 -5.390 1.00 98.12 92 TYR A O 1
ATOM 692 N N . GLU A 1 93 ? 16.205 3.997 -3.230 1.00 97.69 93 GLU A N 1
ATOM 693 C CA . GLU A 1 93 ? 17.557 4.528 -3.066 1.00 97.69 93 GLU A CA 1
ATOM 694 C C . GLU A 1 93 ? 18.524 3.443 -2.573 1.00 97.69 93 GLU A C 1
ATOM 696 O O . GLU A 1 93 ? 18.217 2.683 -1.649 1.00 97.69 93 GLU A O 1
ATOM 701 N N . GLY A 1 94 ? 19.718 3.405 -3.166 1.00 96.00 94 GLY A N 1
ATOM 702 C CA . GLY A 1 94 ? 20.783 2.454 -2.849 1.00 96.00 94 GLY A CA 1
ATOM 703 C C . GLY A 1 94 ? 20.809 1.234 -3.770 1.00 96.00 94 GLY A C 1
ATOM 704 O O . GLY A 1 94 ? 20.083 1.157 -4.760 1.00 96.00 94 GLY A O 1
ATOM 705 N N . ASP A 1 95 ? 21.661 0.267 -3.437 1.00 96.50 95 ASP A N 1
ATOM 706 C CA . ASP A 1 95 ? 21.884 -0.914 -4.271 1.00 96.50 95 ASP A CA 1
ATOM 707 C C . ASP A 1 95 ? 20.943 -2.060 -3.903 1.00 96.50 95 ASP A C 1
ATOM 709 O O . ASP A 1 95 ? 20.815 -2.449 -2.738 1.00 96.50 95 ASP A O 1
ATOM 713 N N . TRP A 1 96 ? 20.323 -2.669 -4.911 1.00 93.88 96 TRP A N 1
ATOM 714 C CA . TRP A 1 96 ? 19.535 -3.884 -4.7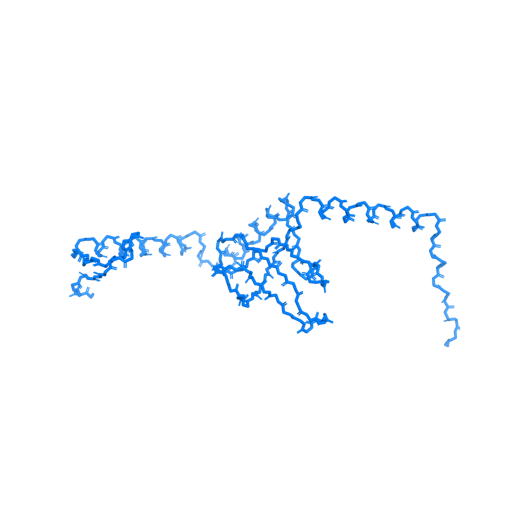21 1.00 93.88 96 TRP A CA 1
ATOM 715 C C . TRP A 1 96 ? 20.419 -5.054 -4.232 1.00 93.88 96 TRP A C 1
ATOM 717 O O . TRP A 1 96 ? 21.490 -5.269 -4.801 1.00 93.88 96 TRP A O 1
ATOM 727 N N . PRO A 1 97 ? 19.996 -5.862 -3.232 1.00 94.50 97 PRO A N 1
ATOM 728 C CA . PRO A 1 97 ? 18.712 -5.841 -2.516 1.00 94.50 97 PRO A CA 1
ATOM 729 C C . PRO A 1 97 ? 18.705 -5.046 -1.195 1.00 94.50 97 PRO A C 1
ATOM 731 O O . PRO A 1 97 ? 17.741 -5.144 -0.440 1.00 94.50 97 PRO A O 1
ATOM 734 N N . ASN A 1 98 ? 19.760 -4.287 -0.889 1.00 96.12 98 ASN A N 1
ATOM 735 C CA . ASN A 1 98 ? 19.977 -3.656 0.421 1.00 96.12 98 ASN A CA 1
ATOM 736 C C . ASN A 1 98 ? 19.515 -2.190 0.516 1.00 96.12 98 ASN A C 1
ATOM 738 O O . ASN A 1 98 ? 19.562 -1.605 1.600 1.00 96.12 98 ASN A O 1
ATOM 742 N N . GLY A 1 99 ? 19.104 -1.588 -0.598 1.00 96.19 99 GLY A N 1
ATOM 743 C CA . GLY A 1 99 ? 18.529 -0.247 -0.643 1.00 96.19 99 GLY A CA 1
ATOM 744 C C . GLY A 1 99 ? 17.161 -0.143 0.040 1.00 96.19 99 GLY A C 1
ATOM 745 O O . GLY A 1 99 ? 16.632 -1.105 0.606 1.00 96.19 99 GLY A O 1
ATOM 746 N N . ARG A 1 100 ? 16.591 1.061 0.016 1.00 97.25 100 ARG A N 1
ATOM 747 C CA . ARG A 1 100 ? 15.386 1.429 0.770 1.00 97.25 100 ARG A CA 1
ATOM 748 C C . ARG A 1 100 ? 14.373 2.140 -0.114 1.00 97.25 100 ARG A C 1
ATOM 750 O O . ARG A 1 100 ? 14.736 2.799 -1.081 1.00 97.25 100 ARG A O 1
ATOM 757 N N . TRP A 1 101 ? 13.105 2.010 0.257 1.00 98.19 101 TRP A N 1
ATOM 758 C CA . TRP A 1 101 ? 12.010 2.774 -0.325 1.00 98.19 101 TRP A CA 1
ATOM 759 C C . TRP A 1 101 ? 11.732 4.010 0.520 1.00 98.19 101 TRP A C 1
ATOM 761 O O . TRP A 1 101 ? 11.637 3.909 1.747 1.00 98.19 101 TRP A O 1
ATOM 771 N N . TRP A 1 102 ? 11.562 5.145 -0.145 1.00 97.94 102 TRP A N 1
ATOM 772 C CA . TRP A 1 102 ? 11.272 6.427 0.485 1.00 97.94 102 TRP A CA 1
ATOM 773 C C . TRP A 1 102 ? 10.018 7.027 -0.127 1.00 97.94 102 TRP A C 1
ATOM 775 O O . TRP A 1 102 ? 9.926 7.111 -1.350 1.00 97.94 102 TRP A O 1
ATOM 785 N N . ILE A 1 103 ? 9.058 7.411 0.709 1.00 97.50 103 ILE A N 1
ATOM 786 C CA . ILE A 1 103 ? 7.874 8.171 0.305 1.00 97.50 103 ILE A CA 1
ATOM 787 C C . ILE A 1 103 ? 8.177 9.658 0.463 1.00 97.50 103 ILE A C 1
ATOM 789 O O . ILE A 1 103 ? 8.599 10.080 1.538 1.00 97.50 103 ILE A O 1
ATOM 793 N N . ALA A 1 104 ? 7.935 10.438 -0.588 1.00 95.00 104 ALA A N 1
ATOM 794 C CA . ALA A 1 104 ? 8.004 11.891 -0.540 1.00 95.00 104 ALA A CA 1
ATOM 795 C C . ALA A 1 104 ? 6.620 12.459 -0.206 1.00 95.00 104 ALA A C 1
ATOM 797 O O . ALA A 1 104 ? 5.703 12.385 -1.025 1.00 95.00 104 ALA A O 1
ATOM 798 N N . ASP A 1 105 ? 6.466 13.018 0.996 1.00 93.94 105 ASP A N 1
ATOM 799 C CA . ASP A 1 105 ? 5.225 13.669 1.427 1.00 93.94 105 ASP A CA 1
ATOM 800 C C . ASP A 1 105 ? 5.498 14.783 2.447 1.00 93.94 105 ASP A C 1
ATOM 802 O O . ASP A 1 105 ? 6.452 14.725 3.223 1.00 93.94 105 ASP A O 1
ATOM 806 N N . ALA A 1 106 ? 4.657 15.821 2.431 1.00 91.25 106 ALA A N 1
ATOM 807 C CA . ALA A 1 106 ? 4.734 16.987 3.316 1.00 91.25 106 ALA A CA 1
ATOM 808 C C . ALA A 1 106 ? 6.110 17.695 3.355 1.00 91.25 106 ALA A C 1
ATOM 810 O O . ALA A 1 106 ? 6.451 18.347 4.342 1.00 91.25 106 ALA A O 1
ATOM 811 N N . GLY A 1 107 ? 6.886 17.603 2.269 1.00 92.75 107 GLY A N 1
ATOM 812 C CA . GLY A 1 107 ? 8.222 18.200 2.168 1.00 92.75 107 GLY A CA 1
ATOM 813 C C . GLY A 1 107 ? 9.332 17.406 2.865 1.00 92.75 107 GLY A C 1
ATOM 814 O O . GLY A 1 107 ? 10.412 17.959 3.062 1.00 92.75 107 GLY A O 1
ATOM 815 N N . ASP A 1 108 ? 9.083 16.144 3.222 1.00 95.31 108 ASP A N 1
ATOM 816 C CA . ASP A 1 108 ? 10.052 15.243 3.855 1.00 95.31 108 ASP A CA 1
ATOM 817 C C . ASP A 1 108 ? 10.063 13.856 3.176 1.00 95.31 108 ASP A C 1
ATOM 819 O O . ASP A 1 108 ? 9.230 13.558 2.312 1.00 95.31 108 ASP A O 1
ATOM 823 N N . LEU A 1 109 ? 11.024 13.012 3.562 1.00 95.62 109 LEU A N 1
ATOM 824 C CA . LEU A 1 109 ? 11.175 11.633 3.105 1.00 95.62 109 LEU A CA 1
ATOM 825 C C . LEU A 1 109 ? 10.918 10.641 4.241 1.00 95.62 109 LEU A C 1
ATOM 827 O O . LEU A 1 109 ? 11.624 10.604 5.250 1.00 95.62 109 LEU A O 1
ATOM 831 N N . TRP A 1 110 ? 9.942 9.763 4.029 1.00 96.06 110 TRP A N 1
ATOM 832 C CA . TRP A 1 110 ? 9.502 8.777 5.010 1.00 96.06 110 TRP A CA 1
ATOM 833 C C . TRP A 1 110 ? 9.923 7.367 4.592 1.00 96.06 110 TRP A C 1
ATOM 835 O O . TRP A 1 110 ? 9.728 6.990 3.433 1.00 96.06 110 TRP A O 1
ATOM 845 N N . PRO A 1 111 ? 10.494 6.553 5.496 1.00 96.12 111 PRO A N 1
ATOM 846 C CA . PRO A 1 111 ? 10.850 5.180 5.165 1.00 96.12 111 PRO A CA 1
ATOM 847 C C . PRO A 1 111 ? 9.585 4.364 4.881 1.00 96.12 111 PRO A C 1
ATOM 849 O O . PRO A 1 111 ? 8.651 4.378 5.680 1.00 96.12 111 PRO A O 1
ATOM 852 N N . SER A 1 112 ? 9.580 3.605 3.786 1.00 96.19 112 SER A N 1
ATOM 853 C CA . SER A 1 112 ? 8.424 2.801 3.373 1.00 96.19 112 SER A CA 1
ATOM 854 C C . SER A 1 112 ? 8.768 1.324 3.165 1.00 96.19 112 SER A C 1
ATOM 856 O O . SER A 1 112 ? 9.929 0.927 3.011 1.00 96.19 112 SER A O 1
ATOM 858 N N . ARG A 1 113 ? 7.725 0.489 3.189 1.00 95.88 113 ARG A N 1
ATOM 859 C CA . ARG A 1 113 ? 7.757 -0.944 2.862 1.00 95.88 113 ARG A CA 1
ATOM 860 C C . ARG A 1 113 ? 6.605 -1.265 1.907 1.00 95.88 113 ARG A C 1
ATOM 862 O O . ARG A 1 113 ? 5.619 -1.882 2.321 1.00 95.88 113 ARG A O 1
ATOM 869 N N . PRO A 1 114 ? 6.701 -0.821 0.646 1.00 97.38 114 PRO A N 1
ATOM 870 C CA . PRO A 1 114 ? 5.611 -0.984 -0.295 1.00 97.38 114 PRO A CA 1
ATOM 871 C C . PRO A 1 114 ? 5.376 -2.458 -0.626 1.00 97.38 114 PRO A C 1
ATOM 873 O O . PRO A 1 114 ? 6.314 -3.249 -0.728 1.00 97.38 114 PRO A O 1
ATOM 876 N N . ILE A 1 115 ? 4.107 -2.815 -0.820 1.00 97.69 115 ILE A N 1
ATOM 877 C CA . ILE A 1 115 ? 3.694 -4.157 -1.260 1.00 97.69 115 ILE A CA 1
ATOM 878 C C . ILE A 1 115 ? 3.493 -4.203 -2.775 1.00 97.69 115 ILE A C 1
ATOM 880 O O . ILE A 1 115 ? 3.814 -5.199 -3.422 1.00 97.69 115 ILE A O 1
ATOM 884 N N . LEU A 1 116 ? 3.016 -3.104 -3.357 1.00 98.44 116 LEU A N 1
ATOM 885 C CA . LEU A 1 116 ? 2.791 -2.958 -4.786 1.00 98.44 116 LEU A CA 1
ATOM 886 C C . LEU A 1 116 ? 3.246 -1.568 -5.241 1.00 98.44 116 LEU A C 1
ATOM 888 O O . LEU A 1 116 ? 3.208 -0.605 -4.473 1.00 98.44 116 LEU A O 1
ATOM 892 N N . TYR A 1 117 ? 3.644 -1.480 -6.506 1.00 98.44 117 TYR A N 1
ATOM 893 C CA . TYR A 1 117 ? 3.976 -0.238 -7.190 1.00 98.44 117 TYR A CA 1
ATOM 894 C C . TYR A 1 117 ? 3.222 -0.115 -8.515 1.00 98.44 117 TYR A C 1
ATOM 896 O O . TYR A 1 117 ? 2.756 -1.107 -9.085 1.00 98.44 117 TYR A O 1
ATOM 904 N N . ARG A 1 118 ? 3.139 1.107 -9.028 1.00 98.00 118 ARG A N 1
ATOM 905 C CA . ARG A 1 118 ? 2.654 1.410 -10.370 1.00 98.00 118 ARG A CA 1
ATOM 906 C C . ARG A 1 118 ? 3.458 2.573 -10.940 1.00 98.00 118 ARG A C 1
ATOM 908 O O . ARG A 1 118 ? 3.731 3.546 -10.248 1.00 98.00 118 ARG A O 1
ATOM 915 N N . LEU A 1 119 ? 3.849 2.460 -12.204 1.00 97.25 119 LEU A N 1
ATOM 916 C CA . LEU A 1 119 ? 4.532 3.539 -12.914 1.00 97.25 119 LEU A CA 1
ATOM 917 C C . LEU A 1 119 ? 3.544 4.599 -13.397 1.00 97.25 119 LEU A C 1
ATOM 919 O O . LEU A 1 119 ? 2.376 4.300 -13.662 1.00 97.25 119 LEU A O 1
ATOM 923 N N . ASP A 1 120 ? 4.052 5.809 -13.611 1.00 93.38 120 ASP A N 1
ATOM 924 C CA . ASP A 1 120 ? 3.320 6.831 -14.351 1.00 93.38 120 ASP A CA 1
ATOM 925 C C . ASP A 1 120 ? 3.001 6.331 -15.773 1.00 93.38 120 ASP A C 1
ATOM 927 O O . ASP A 1 120 ? 3.777 5.549 -16.338 1.00 93.38 120 ASP A O 1
ATOM 931 N N . PRO A 1 121 ? 1.891 6.775 -16.395 1.00 93.19 121 PRO A N 1
ATOM 932 C CA . PRO A 1 121 ? 1.468 6.265 -17.701 1.00 93.19 121 PRO A CA 1
ATOM 933 C C . PRO A 1 121 ? 2.549 6.330 -18.790 1.00 93.19 121 PRO A C 1
ATOM 935 O O . PRO A 1 121 ? 2.677 5.398 -19.584 1.00 93.19 121 PRO A O 1
ATOM 938 N N . GLU A 1 122 ? 3.347 7.399 -18.808 1.00 93.50 122 GLU A N 1
ATOM 939 C CA . GLU A 1 122 ? 4.454 7.574 -19.754 1.00 93.50 122 GLU A CA 1
ATOM 940 C C . GLU A 1 122 ? 5.589 6.571 -19.502 1.00 93.50 122 GLU A C 1
ATOM 942 O O . GLU A 1 122 ? 6.034 5.883 -20.424 1.00 93.50 122 GLU A O 1
ATOM 947 N N . ALA A 1 123 ? 6.008 6.418 -18.243 1.00 93.06 123 ALA A N 1
ATOM 948 C CA . ALA A 1 123 ? 7.040 5.461 -17.856 1.00 93.06 123 ALA A CA 1
ATOM 949 C C . ALA A 1 123 ? 6.603 4.010 -18.130 1.00 93.06 123 ALA A C 1
ATOM 951 O O . ALA A 1 123 ? 7.397 3.195 -18.605 1.00 93.06 123 ALA A O 1
ATOM 952 N N . GLU A 1 124 ? 5.327 3.688 -17.905 1.00 93.69 124 GLU A N 1
ATOM 953 C CA . GLU A 1 124 ? 4.770 2.372 -18.221 1.00 93.69 124 GLU A CA 1
ATOM 954 C C . GLU A 1 124 ? 4.733 2.107 -19.732 1.00 93.69 124 GLU A C 1
ATOM 956 O O . GLU A 1 124 ? 5.065 1.003 -20.174 1.00 93.69 124 GLU A O 1
ATOM 961 N N . ALA A 1 125 ? 4.373 3.106 -20.543 1.00 94.12 125 ALA A N 1
ATOM 962 C CA . ALA A 1 125 ? 4.414 2.993 -21.999 1.00 94.12 125 ALA A CA 1
ATOM 963 C C . ALA A 1 125 ? 5.847 2.748 -22.500 1.00 94.12 125 ALA A C 1
ATOM 965 O O . ALA A 1 125 ? 6.076 1.816 -23.276 1.00 94.12 125 ALA A O 1
ATOM 966 N N . ALA A 1 126 ? 6.823 3.502 -21.985 1.00 93.38 126 ALA A N 1
ATOM 967 C CA . ALA A 1 126 ? 8.235 3.319 -22.310 1.00 93.38 126 ALA A CA 1
ATOM 968 C C . ALA A 1 126 ? 8.753 1.928 -21.899 1.00 93.38 126 ALA A C 1
ATOM 970 O O . ALA A 1 126 ? 9.477 1.278 -22.657 1.00 93.38 126 ALA A O 1
ATOM 971 N N . ARG A 1 127 ? 8.354 1.425 -20.722 1.00 91.81 127 ARG A N 1
ATOM 972 C CA . ARG A 1 127 ? 8.694 0.068 -20.263 1.00 91.81 127 ARG A CA 1
ATOM 973 C C . ARG A 1 127 ? 8.129 -1.001 -21.198 1.00 91.81 127 ARG A C 1
ATOM 975 O O . ARG A 1 127 ? 8.849 -1.931 -21.563 1.00 91.81 127 ARG A O 1
ATOM 982 N N . LYS A 1 128 ? 6.860 -0.871 -21.603 1.00 93.06 128 LYS A N 1
ATOM 983 C CA . LYS A 1 128 ? 6.208 -1.796 -22.545 1.00 93.06 128 LYS A CA 1
ATOM 984 C C . LYS A 1 128 ? 6.886 -1.793 -23.909 1.00 93.06 128 LYS A C 1
ATOM 986 O O . LYS A 1 128 ? 7.112 -2.868 -24.457 1.00 93.06 128 LYS A O 1
ATOM 991 N N . GLN A 1 129 ? 7.257 -0.620 -24.420 1.00 95.38 129 GLN A N 1
ATOM 992 C CA . GLN A 1 129 ? 7.990 -0.507 -25.678 1.00 95.38 129 GLN A CA 1
ATOM 993 C C . GLN A 1 129 ? 9.348 -1.217 -25.598 1.00 95.38 129 GLN A C 1
ATOM 995 O O . GLN A 1 129 ? 9.626 -2.087 -26.419 1.00 95.38 129 GLN A O 1
ATOM 1000 N N . LYS A 1 130 ? 10.150 -0.936 -24.561 1.00 93.31 130 LYS A N 1
ATOM 1001 C CA . LYS A 1 130 ? 11.440 -1.616 -24.343 1.00 93.31 130 LYS A CA 1
ATOM 1002 C C . LYS A 1 130 ? 11.288 -3.137 -24.256 1.00 93.31 130 LYS A C 1
ATOM 1004 O O . LYS A 1 130 ? 12.128 -3.872 -24.767 1.00 93.31 130 LYS A O 1
ATOM 1009 N N . MET A 1 131 ? 10.221 -3.618 -23.613 1.00 91.94 131 MET A N 1
ATOM 1010 C CA . MET A 1 131 ? 9.932 -5.050 -23.525 1.00 91.94 131 MET A CA 1
ATOM 1011 C C . MET A 1 131 ? 9.569 -5.648 -24.892 1.00 91.94 131 MET A C 1
ATOM 1013 O O . MET A 1 131 ? 10.068 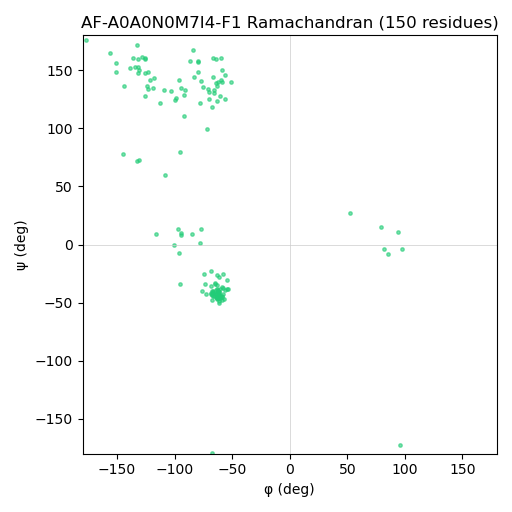-6.718 -25.230 1.00 91.94 131 MET A O 1
ATOM 1017 N N . ALA A 1 132 ? 8.746 -4.967 -25.694 1.00 95.44 132 ALA A N 1
ATOM 1018 C CA . ALA A 1 132 ? 8.399 -5.415 -27.043 1.00 95.44 132 ALA A CA 1
ATOM 1019 C C . ALA A 1 132 ? 9.642 -5.513 -27.945 1.00 95.44 132 ALA A C 1
ATOM 1021 O O . ALA A 1 132 ? 9.874 -6.553 -28.557 1.00 95.44 132 ALA A O 1
ATOM 1022 N N . GLU A 1 133 ? 10.500 -4.490 -27.930 1.00 95.06 133 GLU A N 1
ATOM 1023 C CA . GLU A 1 133 ? 11.773 -4.481 -28.664 1.00 95.06 133 GLU A CA 1
ATOM 1024 C C . GLU A 1 133 ? 12.716 -5.611 -28.206 1.00 95.06 133 GLU A C 1
ATOM 1026 O O . GLU A 1 133 ? 13.405 -6.237 -29.016 1.00 95.06 133 GLU A O 1
ATOM 1031 N N . ALA A 1 134 ? 12.752 -5.908 -26.902 1.00 93.00 134 ALA A N 1
ATOM 1032 C CA . ALA A 1 134 ? 13.544 -7.011 -26.360 1.00 93.00 134 ALA A CA 1
ATOM 1033 C C . ALA A 1 134 ? 13.019 -8.383 -26.815 1.00 93.00 134 ALA A C 1
ATOM 1035 O O . ALA A 1 134 ? 13.817 -9.259 -27.154 1.00 93.00 134 ALA A O 1
ATOM 1036 N N . ILE A 1 135 ? 11.695 -8.561 -26.864 1.00 94.25 135 ILE A N 1
ATOM 1037 C CA . ILE A 1 135 ? 11.052 -9.777 -27.379 1.00 94.25 135 ILE A CA 1
ATOM 1038 C C . ILE A 1 135 ? 11.370 -9.958 -28.867 1.00 94.25 135 ILE A C 1
ATOM 1040 O O . ILE A 1 135 ? 11.761 -11.050 -29.279 1.00 94.25 135 ILE A O 1
ATOM 1044 N N . GLU A 1 136 ? 11.262 -8.900 -29.671 1.00 94.25 136 GLU A N 1
ATOM 1045 C CA . GLU A 1 136 ? 11.619 -8.942 -31.094 1.00 94.25 136 GLU A CA 1
ATOM 1046 C C . GLU A 1 136 ? 13.086 -9.330 -31.298 1.00 94.25 136 GLU A C 1
ATOM 1048 O O . GLU A 1 136 ? 13.389 -10.214 -32.101 1.00 94.25 136 GLU A O 1
ATOM 1053 N N . ARG A 1 137 ? 13.998 -8.740 -30.515 1.00 93.69 137 ARG A N 1
ATOM 1054 C CA . ARG A 1 137 ? 15.427 -9.079 -30.548 1.00 93.69 137 ARG A CA 1
ATOM 1055 C C . ARG A 1 137 ? 15.682 -10.543 -30.196 1.00 93.69 137 ARG A C 1
ATOM 1057 O O . ARG A 1 137 ? 16.465 -11.201 -30.877 1.00 93.69 137 ARG A O 1
ATOM 1064 N N . PHE A 1 138 ? 15.032 -11.046 -29.147 1.00 93.69 138 PHE A N 1
ATOM 1065 C CA . PHE A 1 138 ? 15.152 -12.442 -28.733 1.00 93.69 138 PHE A CA 1
ATOM 1066 C C . PHE A 1 138 ? 14.659 -13.395 -29.828 1.00 93.69 138 PHE A C 1
ATOM 1068 O O . PHE A 1 138 ? 15.325 -14.380 -30.132 1.00 93.69 138 PHE A O 1
ATOM 1075 N N . ASN A 1 139 ? 13.534 -13.075 -30.470 1.00 93.00 139 ASN A N 1
ATOM 1076 C CA . ASN A 1 139 ? 12.983 -13.883 -31.556 1.00 93.00 139 ASN A CA 1
ATOM 1077 C C . ASN A 1 139 ? 13.853 -13.848 -32.824 1.00 93.00 139 ASN A C 1
ATOM 1079 O O . ASN A 1 139 ? 13.964 -14.857 -33.515 1.00 93.00 139 ASN A O 1
ATOM 1083 N N . ALA A 1 140 ? 14.482 -12.709 -33.130 1.00 92.75 140 ALA A N 1
ATOM 1084 C CA . ALA A 1 140 ? 15.361 -12.552 -34.290 1.00 92.75 140 ALA A CA 1
ATOM 1085 C C . ALA A 1 140 ? 16.733 -13.229 -34.115 1.00 92.75 140 ALA A C 1
ATOM 1087 O O . ALA A 1 140 ? 17.392 -13.575 -35.095 1.00 92.75 140 ALA A O 1
ATOM 1088 N N . SER A 1 141 ? 17.198 -13.403 -32.879 1.00 91.50 141 SER A N 1
ATOM 1089 C CA . SER A 1 141 ? 18.453 -14.091 -32.566 1.00 9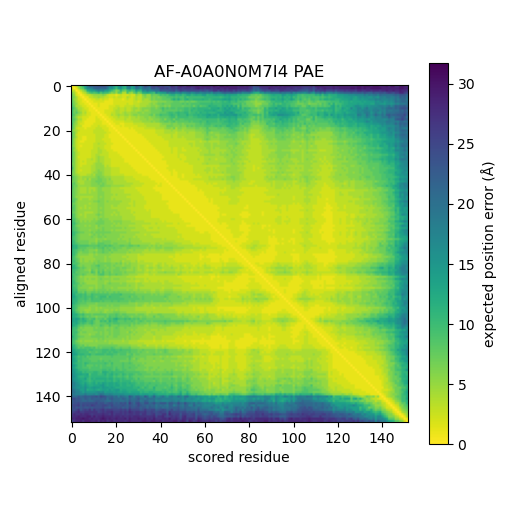1.50 141 SER A CA 1
ATOM 1090 C C . SER A 1 141 ? 18.308 -14.859 -31.258 1.00 91.50 141 SER A C 1
ATOM 1092 O O . SER A 1 141 ? 18.779 -14.396 -30.213 1.00 91.50 141 SER A O 1
ATOM 1094 N N . PRO A 1 142 ? 17.644 -16.030 -31.299 1.00 84.12 142 PRO A N 1
ATOM 1095 C CA . PRO A 1 142 ? 17.496 -16.849 -30.114 1.00 84.12 142 PRO A CA 1
ATOM 1096 C C . PRO A 1 142 ? 18.882 -17.315 -29.653 1.00 84.12 142 PRO A C 1
ATOM 1098 O O . PRO A 1 142 ? 19.725 -17.677 -30.484 1.00 84.12 142 PRO A O 1
ATOM 1101 N N . PRO A 1 143 ? 19.152 -17.312 -28.339 1.00 83.00 143 PRO A N 1
ATOM 1102 C CA . PRO A 1 143 ? 20.405 -17.833 -27.824 1.00 83.00 143 PRO A CA 1
ATOM 1103 C C . PRO A 1 143 ? 20.546 -19.306 -28.215 1.00 83.00 143 PRO A C 1
ATOM 1105 O O . PRO A 1 143 ? 19.573 -20.065 -28.212 1.00 83.00 143 PRO A O 1
ATOM 1108 N N . SER A 1 144 ? 21.771 -19.714 -28.554 1.00 78.75 144 SER A N 1
ATOM 1109 C CA . SER A 1 144 ? 22.056 -21.125 -28.805 1.00 78.75 144 SER A CA 1
ATOM 1110 C C . SER A 1 144 ? 21.731 -21.944 -27.551 1.00 78.75 144 SER A C 1
ATOM 1112 O O . SER A 1 144 ? 22.008 -21.480 -26.440 1.00 78.75 144 SER A O 1
ATOM 1114 N N . PRO A 1 145 ? 21.135 -23.142 -27.699 1.00 82.38 145 PRO A N 1
ATOM 1115 C CA . PRO A 1 145 ? 20.823 -23.988 -26.559 1.00 82.38 145 PRO A CA 1
ATOM 1116 C C . PRO A 1 145 ? 22.096 -24.275 -25.749 1.00 82.38 145 PRO A C 1
ATOM 1118 O O . PRO A 1 145 ? 23.179 -24.380 -26.335 1.00 82.38 145 PRO A O 1
ATOM 1121 N N . PRO A 1 146 ? 21.985 -24.396 -24.413 1.00 80.88 146 PRO A N 1
ATOM 1122 C CA . PRO A 1 146 ? 23.137 -24.670 -23.568 1.00 80.88 146 PRO A CA 1
ATOM 1123 C C . PRO A 1 146 ? 23.827 -25.949 -24.051 1.00 80.88 146 PRO A C 1
ATOM 1125 O O . PRO A 1 146 ? 23.185 -26.995 -24.188 1.00 80.88 146 PRO A O 1
ATOM 1128 N N . GLN A 1 147 ? 25.126 -25.856 -24.343 1.00 77.94 147 GLN A N 1
ATOM 1129 C CA . GLN A 1 147 ? 25.926 -27.026 -24.686 1.00 77.94 147 GLN A CA 1
ATOM 1130 C C . GLN A 1 147 ? 25.946 -27.948 -23.466 1.00 77.94 147 GLN A C 1
ATOM 1132 O O . GLN A 1 147 ? 26.290 -27.522 -22.364 1.00 77.94 147 GLN A O 1
ATOM 1137 N N . LYS A 1 148 ? 25.510 -29.198 -23.645 1.00 73.38 148 LYS A N 1
ATOM 1138 C CA . LYS A 1 148 ? 25.619 -30.208 -22.594 1.00 73.38 148 LYS A CA 1
ATOM 1139 C C . LYS A 1 148 ? 27.101 -30.507 -22.410 1.00 73.38 148 LYS A C 1
ATOM 1141 O O . LYS A 1 148 ? 27.757 -30.935 -23.354 1.00 73.38 148 LYS A O 1
ATOM 1146 N N . ASP A 1 149 ? 27.610 -30.245 -21.216 1.00 73.00 149 ASP A N 1
ATOM 1147 C CA . ASP A 1 149 ? 28.947 -30.665 -20.824 1.00 73.00 149 ASP A CA 1
ATOM 1148 C C . ASP A 1 149 ? 28.912 -32.190 -20.629 1.00 73.00 149 ASP A C 1
ATOM 1150 O O . ASP A 1 149 ? 28.383 -32.690 -19.637 1.00 73.00 149 ASP A O 1
ATOM 1154 N N . GLU A 1 150 ? 29.366 -32.944 -21.634 1.00 64.25 150 GLU A N 1
ATOM 1155 C CA . GLU A 1 150 ? 29.392 -34.417 -21.617 1.00 64.25 150 GLU A CA 1
ATOM 1156 C C . GLU A 1 150 ? 30.555 -34.982 -20.769 1.00 64.25 150 GLU A C 1
ATOM 1158 O O . GLU A 1 150 ? 30.862 -36.170 -20.838 1.00 64.25 150 GLU A O 1
ATOM 1163 N N . GLY A 1 151 ? 31.207 -34.153 -19.946 1.00 70.88 151 GLY A N 1
ATOM 1164 C CA . GLY A 1 151 ? 32.312 -34.548 -19.075 1.00 70.88 151 GLY A CA 1
ATOM 1165 C C . GLY A 1 151 ? 31.894 -34.886 -17.642 1.00 70.88 151 GLY A C 1
ATOM 1166 O O . GLY A 1 151 ? 32.114 -34.081 -16.735 1.00 70.88 151 GLY A O 1
ATOM 1167 N N . ARG A 1 152 ? 31.365 -36.093 -17.401 1.00 54.47 152 ARG A N 1
ATOM 1168 C CA . ARG A 1 152 ? 31.439 -36.738 -16.077 1.00 54.47 152 ARG A CA 1
ATOM 1169 C C . ARG A 1 152 ? 31.572 -38.250 -16.171 1.00 54.47 152 ARG A C 1
ATOM 1171 O O . ARG A 1 152 ? 30.795 -38.856 -16.937 1.00 54.47 152 ARG A O 1
#

Organism: NCBI:txid1526658

Foldseek 3Di:
DPDQFWDWDQDPVRDIDIDDSVRSVVVVVVVVVVVVVCCVQQVDPVSVVVVVVVVVVVVVVVAKDFPLPDDQPQDWWWFDAPPDPDTFIWGWDDDPPPTFIWTDDPNDTDTGDTGITHHDPVVVVVVVVVVVVVVVVCVVPPDDPDDPPPDD